Protein AF-A0A3C2DAV1-F1 (afdb_monomer)

Mean predicted aligned error: 6.58 Å

Solvent-accessible surface area (backbone atoms only — not comparable to full-atom values): 6235 Å² total; per-residue (Å²): 97,62,69,61,44,50,22,24,46,42,14,64,74,80,45,91,54,55,65,56,99,90,39,66,44,67,45,92,68,92,70,53,69,68,67,47,52,78,75,47,97,80,73,55,55,68,60,45,43,56,56,52,47,55,40,45,76,72,69,50,91,78,85,87,84,86,82,82,56,81,66,60,67,67,64,49,51,53,50,50,50,47,40,6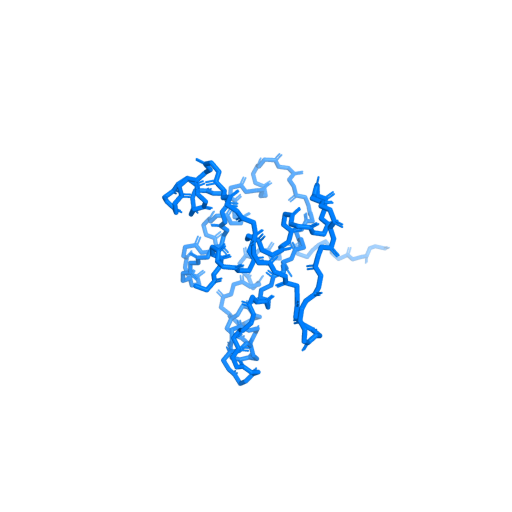0,72,66,25,44,77,80,69,60,78,78,75,75,86,126

pLDDT: mean 85.98, std 11.1, range [37.47, 96.12]

Foldseek 3Di:
DQVQLVQLVCCVPVRPQDDDPNHRDGHDDPDDPVNVVVVDPDDDQVVLQVVLVVCVVVVNPDDDDDPPSPDDPVVVVVVVVCCVPRRVVSNDPDPPDD

Structure (mmCIF, N/CA/C/O backbone):
data_AF-A0A3C2DAV1-F1
#
_entry.id   AF-A0A3C2DAV1-F1
#
loop_
_atom_site.group_PDB
_atom_site.id
_atom_site.type_symbol
_atom_site.label_atom_id
_atom_site.label_alt_id
_atom_site.label_comp_id
_atom_site.label_asym_id
_atom_site.label_entity_id
_atom_site.label_seq_id
_atom_site.pdbx_PDB_ins_code
_atom_site.Cartn_x
_atom_site.Cartn_y
_atom_site.Cartn_z
_atom_site.occupancy
_atom_site.B_iso_or_equiv
_atom_site.auth_seq_id
_atom_site.auth_comp_id
_atom_site.auth_asym_id
_atom_site.auth_atom_id
_atom_site.pdbx_PDB_model_num
ATOM 1 N N . MET A 1 1 ? 9.518 -6.247 -3.846 1.00 76.94 1 MET A N 1
ATOM 2 C CA . MET A 1 1 ? 8.299 -6.072 -4.674 1.00 76.94 1 MET A CA 1
ATOM 3 C C . MET A 1 1 ? 8.023 -4.600 -4.949 1.00 76.94 1 MET A C 1
ATOM 5 O O . MET A 1 1 ? 8.048 -4.229 -6.112 1.00 76.94 1 MET A O 1
ATOM 9 N N . ALA A 1 2 ? 7.878 -3.748 -3.925 1.00 83.56 2 ALA A N 1
ATOM 10 C CA . ALA A 1 2 ? 7.652 -2.307 -4.106 1.00 83.56 2 ALA A CA 1
ATOM 11 C C . ALA A 1 2 ? 8.719 -1.615 -4.982 1.00 83.56 2 ALA A C 1
ATOM 13 O O . ALA A 1 2 ? 8.370 -0.970 -5.962 1.00 83.56 2 ALA A O 1
ATOM 14 N N . HIS A 1 3 ? 10.014 -1.818 -4.710 1.00 83.06 3 HIS A N 1
ATOM 15 C CA . HIS A 1 3 ? 11.096 -1.222 -5.512 1.00 83.06 3 HIS A CA 1
ATOM 16 C C . HIS A 1 3 ? 11.007 -1.553 -7.017 1.00 83.06 3 HIS A C 1
ATOM 18 O O . HIS A 1 3 ? 11.163 -0.678 -7.865 1.00 83.06 3 HIS A O 1
ATOM 24 N N . ASP A 1 4 ? 10.702 -2.809 -7.351 1.00 85.12 4 ASP A N 1
ATOM 25 C CA . ASP A 1 4 ? 10.517 -3.264 -8.734 1.00 85.12 4 ASP A CA 1
ATOM 26 C C . ASP A 1 4 ? 9.249 -2.654 -9.362 1.00 85.12 4 ASP A C 1
ATOM 28 O O . ASP A 1 4 ? 9.299 -2.142 -10.479 1.00 85.12 4 ASP A O 1
ATOM 32 N N . TYR A 1 5 ? 8.136 -2.600 -8.622 1.00 85.81 5 TYR A N 1
ATOM 33 C CA . TYR A 1 5 ? 6.915 -1.912 -9.056 1.00 85.81 5 TYR A CA 1
ATOM 34 C C . TYR A 1 5 ? 7.174 -0.434 -9.390 1.00 85.81 5 TYR A C 1
ATOM 36 O O . TYR A 1 5 ? 6.846 0.015 -10.489 1.00 85.81 5 TYR A O 1
ATOM 44 N N . TYR A 1 6 ? 7.826 0.307 -8.491 1.00 87.12 6 TYR A N 1
ATOM 45 C CA . TYR A 1 6 ? 8.104 1.730 -8.696 1.00 87.12 6 TYR A CA 1
ATOM 46 C C . TYR A 1 6 ? 9.120 1.985 -9.816 1.00 87.12 6 TYR A C 1
ATOM 48 O O . TYR A 1 6 ? 8.976 2.958 -10.546 1.00 87.12 6 TYR A O 1
ATOM 56 N N . SER A 1 7 ? 10.072 1.077 -10.056 1.00 86.94 7 SER A N 1
ATOM 57 C CA . SER A 1 7 ? 10.975 1.187 -11.215 1.00 86.94 7 SER A CA 1
ATOM 58 C C . SER A 1 7 ? 10.248 1.089 -12.564 1.00 86.94 7 SER A C 1
ATOM 60 O O . SER A 1 7 ? 10.648 1.727 -13.539 1.00 86.94 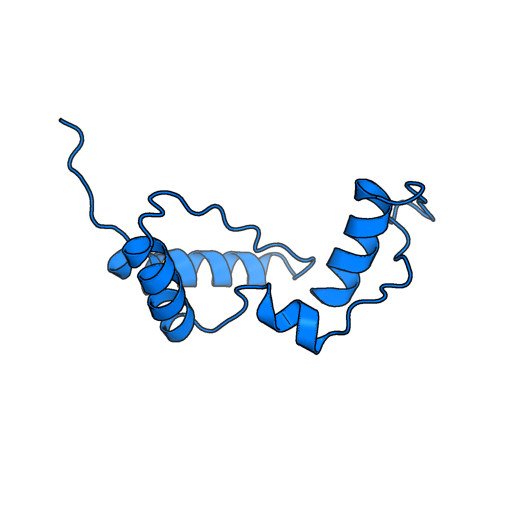7 SER A O 1
ATOM 62 N N . ARG A 1 8 ? 9.151 0.322 -12.626 1.00 89.12 8 ARG A N 1
ATOM 63 C CA . ARG A 1 8 ? 8.266 0.270 -13.798 1.00 89.12 8 ARG A CA 1
ATOM 64 C C . ARG A 1 8 ? 7.342 1.479 -13.853 1.00 89.12 8 ARG A C 1
ATOM 66 O O . ARG A 1 8 ? 7.095 1.998 -14.936 1.00 89.12 8 ARG A O 1
ATOM 73 N N . PHE A 1 9 ? 6.850 1.939 -12.704 1.00 87.31 9 PHE A N 1
ATOM 74 C CA . PHE A 1 9 ? 6.042 3.154 -12.626 1.00 87.31 9 PHE A CA 1
ATOM 75 C C . PHE A 1 9 ? 6.805 4.366 -13.174 1.00 87.31 9 PHE A C 1
ATOM 77 O O . PHE A 1 9 ? 6.268 5.085 -14.012 1.00 87.31 9 PHE A O 1
ATOM 84 N N . ASP A 1 10 ? 8.079 4.525 -12.804 1.00 86.50 10 ASP A N 1
ATOM 85 C CA . ASP A 1 10 ? 8.945 5.592 -13.312 1.00 86.50 10 ASP A CA 1
ATOM 86 C C . ASP A 1 10 ? 9.047 5.559 -14.845 1.00 86.50 10 ASP A C 1
ATOM 88 O O . ASP A 1 10 ? 8.986 6.604 -15.488 1.00 86.50 10 ASP A O 1
ATOM 92 N N . ASN A 1 11 ? 9.097 4.372 -15.463 1.00 88.38 11 ASN A N 1
ATOM 93 C CA . ASN A 1 11 ? 9.098 4.244 -16.925 1.00 88.38 11 ASN A CA 1
ATOM 94 C C . ASN A 1 11 ? 7.846 4.847 -17.579 1.00 88.38 11 ASN A C 1
ATOM 96 O O . ASN A 1 11 ? 7.944 5.461 -18.638 1.00 88.38 11 ASN A O 1
ATOM 100 N N . VAL A 1 12 ? 6.676 4.682 -16.960 1.00 87.31 12 VAL A N 1
ATOM 101 C CA . VAL A 1 12 ? 5.406 5.201 -17.492 1.00 87.31 12 VAL A CA 1
ATOM 102 C C . VAL A 1 12 ? 5.198 6.670 -17.134 1.00 87.31 12 VAL A C 1
ATOM 104 O O . VAL A 1 12 ? 4.621 7.411 -17.926 1.00 87.31 12 VAL A O 1
ATOM 107 N N . PHE A 1 13 ? 5.636 7.092 -15.947 1.00 85.62 13 PHE A N 1
ATOM 108 C CA . PHE A 1 13 ? 5.353 8.423 -15.421 1.00 85.62 13 PHE A CA 1
ATOM 109 C C . PHE A 1 13 ? 6.348 9.487 -15.903 1.00 85.62 13 PHE A C 1
ATOM 111 O O . PHE A 1 13 ? 5.934 10.565 -16.326 1.00 85.62 13 PHE A O 1
ATOM 118 N N . THR A 1 14 ? 7.650 9.195 -15.861 1.00 83.19 14 THR A N 1
ATOM 119 C CA . THR A 1 14 ? 8.719 10.135 -16.256 1.00 83.19 14 THR A CA 1
ATOM 120 C C . THR A 1 14 ? 9.602 9.614 -17.388 1.00 83.19 14 THR A C 1
ATOM 122 O O . THR A 1 14 ? 10.366 10.378 -17.981 1.00 83.19 14 THR A O 1
ATOM 125 N N . GLY A 1 15 ? 9.513 8.320 -17.683 1.00 83.88 15 GLY A N 1
ATOM 126 C CA . GLY A 1 15 ? 10.341 7.625 -18.649 1.00 83.88 15 GLY A CA 1
ATOM 127 C C . GLY A 1 15 ? 9.766 7.542 -20.068 1.00 83.88 15 GLY A C 1
ATOM 128 O O . GLY A 1 15 ? 8.754 8.154 -20.403 1.00 83.88 15 GLY A O 1
ATOM 129 N N . PRO A 1 16 ? 10.435 6.775 -20.943 1.00 89.94 16 PRO A N 1
ATOM 130 C CA . PRO A 1 16 ? 10.065 6.616 -22.348 1.00 89.94 16 PRO A CA 1
ATOM 131 C C . PRO A 1 16 ? 8.852 5.697 -22.595 1.00 89.94 16 PRO A C 1
ATOM 133 O O . PRO A 1 16 ? 8.487 5.498 -23.753 1.00 89.94 16 PRO A O 1
ATOM 136 N N . GLY A 1 17 ? 8.250 5.102 -21.560 1.00 90.62 17 GLY A N 1
ATOM 137 C CA . GLY A 1 17 ? 7.102 4.201 -21.694 1.00 90.62 17 GLY A CA 1
ATOM 138 C C . GLY A 1 17 ? 7.430 2.874 -22.388 1.00 90.62 17 GLY A C 1
ATOM 139 O O . GLY A 1 17 ? 6.618 2.357 -23.155 1.00 90.62 17 GLY A O 1
ATOM 140 N N . ILE A 1 18 ? 8.628 2.321 -22.168 1.00 93.31 18 ILE A N 1
ATOM 141 C CA . ILE A 1 18 ? 9.076 1.101 -22.858 1.00 93.31 18 ILE A CA 1
ATOM 142 C C . ILE A 1 18 ? 8.322 -0.126 -22.336 1.00 93.31 18 ILE A C 1
ATOM 144 O O . ILE A 1 18 ? 8.363 -0.442 -21.146 1.00 93.31 18 ILE A O 1
ATOM 148 N N . VAL A 1 19 ? 7.710 -0.869 -23.257 1.00 93.38 19 VAL A N 1
ATOM 149 C CA . VAL A 1 19 ? 7.026 -2.138 -22.990 1.00 93.38 19 VAL A CA 1
ATOM 150 C C . VAL A 1 19 ? 7.710 -3.259 -23.765 1.00 93.38 19 VAL A C 1
ATOM 152 O O . VAL A 1 19 ? 7.956 -3.137 -24.967 1.00 93.38 19 VAL A O 1
ATOM 155 N N . ARG A 1 20 ? 7.968 -4.386 -23.101 1.00 92.31 20 ARG A N 1
ATOM 156 C CA . ARG A 1 20 ? 8.513 -5.601 -23.707 1.00 92.31 20 ARG A CA 1
ATOM 157 C C . ARG A 1 20 ? 7.665 -6.800 -23.313 1.00 92.31 20 ARG A C 1
ATOM 159 O O . ARG A 1 20 ? 7.387 -7.019 -22.143 1.00 92.31 20 ARG A O 1
ATOM 166 N N . GLN A 1 21 ? 7.224 -7.570 -24.309 1.00 91.25 21 GLN A N 1
ATOM 167 C CA . GLN A 1 21 ? 6.372 -8.754 -24.103 1.00 91.25 21 GLN A CA 1
ATOM 168 C C . GLN A 1 21 ? 5.096 -8.469 -23.281 1.00 91.25 21 GLN A C 1
ATOM 170 O O . GLN A 1 21 ? 4.611 -9.330 -22.556 1.00 91.25 21 GLN A O 1
ATOM 175 N N . GLY A 1 22 ? 4.546 -7.256 -23.397 1.00 89.00 22 GLY A N 1
ATOM 176 C CA . GLY A 1 22 ? 3.357 -6.837 -22.649 1.00 89.00 22 GLY A CA 1
ATOM 177 C C . GLY A 1 22 ? 3.623 -6.401 -21.204 1.00 89.00 22 GLY A C 1
ATOM 178 O O . GLY A 1 22 ? 2.680 -6.009 -20.526 1.00 89.00 22 GLY A O 1
ATOM 179 N N . ALA A 1 23 ? 4.876 -6.416 -20.743 1.00 88.00 23 ALA A N 1
ATOM 180 C CA . ALA A 1 23 ? 5.278 -5.890 -19.443 1.00 88.00 23 ALA A CA 1
ATOM 181 C C . ALA A 1 23 ? 6.031 -4.563 -19.600 1.00 88.00 23 ALA A C 1
ATOM 183 O O . ALA A 1 23 ? 6.829 -4.391 -20.523 1.00 88.00 23 ALA A O 1
ATOM 184 N N . ILE A 1 24 ? 5.785 -3.623 -18.691 1.00 90.75 24 ILE A N 1
ATOM 185 C CA . ILE A 1 24 ? 6.560 -2.384 -18.608 1.00 90.75 24 ILE A CA 1
ATOM 186 C C . ILE A 1 24 ? 7.971 -2.736 -18.127 1.00 90.75 24 ILE A C 1
ATOM 188 O O . ILE A 1 24 ? 8.131 -3.433 -17.122 1.00 90.75 24 ILE A O 1
ATOM 192 N N . GLU A 1 25 ? 8.991 -2.264 -18.840 1.00 91.88 25 GLU A N 1
ATOM 193 C CA . GLU A 1 25 ? 10.383 -2.470 -18.432 1.00 91.88 25 GLU A CA 1
ATOM 194 C C . GLU A 1 25 ? 10.712 -1.604 -17.201 1.00 91.88 25 GLU A C 1
ATOM 196 O O . GLU A 1 25 ? 10.264 -0.457 -17.125 1.00 91.88 25 GLU A O 1
ATOM 201 N N . PRO A 1 26 ? 11.475 -2.107 -16.220 1.00 89.00 26 PRO A N 1
ATOM 202 C CA . PRO A 1 26 ? 11.954 -1.284 -15.120 1.00 89.00 26 PRO A CA 1
ATOM 203 C C . PRO A 1 26 ? 13.046 -0.320 -15.608 1.00 89.00 26 PRO A C 1
ATOM 205 O O . PRO A 1 26 ? 13.913 -0.699 -16.399 1.00 89.00 26 PRO A O 1
ATOM 208 N N . LEU A 1 27 ? 13.039 0.922 -15.120 1.00 87.50 27 LEU A N 1
ATOM 209 C CA . LEU A 1 27 ? 14.157 1.847 -15.312 1.00 87.50 27 LEU A CA 1
ATOM 210 C C . LEU A 1 27 ? 15.137 1.801 -14.132 1.00 87.50 27 LEU A C 1
ATOM 212 O O . LEU A 1 27 ? 14.722 1.564 -12.995 1.00 87.50 27 LEU A O 1
ATOM 216 N N . PRO A 1 28 ? 16.436 2.073 -14.365 1.00 84.56 28 PRO A N 1
ATOM 217 C CA . PRO A 1 28 ? 17.377 2.321 -13.281 1.00 84.56 28 PRO A CA 1
ATOM 218 C C . PRO A 1 28 ? 16.907 3.509 -12.438 1.00 84.56 28 PRO A C 1
ATOM 220 O O . PRO A 1 28 ? 16.632 4.581 -12.979 1.00 84.56 28 PRO A O 1
ATOM 223 N N . ARG A 1 29 ? 16.842 3.327 -11.118 1.00 80.56 29 ARG A N 1
ATOM 224 C CA . ARG A 1 29 ? 16.485 4.383 -10.165 1.00 80.56 29 ARG A CA 1
ATOM 225 C C . ARG A 1 29 ? 17.749 4.894 -9.481 1.00 80.56 29 ARG A C 1
ATOM 227 O O . ARG A 1 29 ? 18.641 4.108 -9.172 1.00 80.56 29 ARG A O 1
ATOM 234 N N . SER A 1 30 ? 17.830 6.204 -9.263 1.00 81.56 30 SER A N 1
ATOM 235 C CA . SER A 1 30 ? 18.888 6.809 -8.441 1.00 81.56 30 SER A CA 1
ATOM 236 C C . SER A 1 30 ? 18.608 6.684 -6.943 1.00 81.56 30 SER A C 1
ATOM 238 O O . SER A 1 30 ? 19.548 6.721 -6.160 1.00 81.56 30 SER A O 1
ATOM 240 N N . GLN A 1 31 ? 17.329 6.552 -6.574 1.00 83.94 31 GLN A N 1
ATOM 241 C CA . GLN A 1 31 ? 16.860 6.345 -5.204 1.00 83.94 31 GLN A CA 1
ATOM 242 C C . GLN A 1 31 ? 17.220 4.934 -4.722 1.00 83.94 31 GLN A C 1
ATOM 244 O O . GLN A 1 31 ? 17.026 3.970 -5.472 1.00 83.94 31 GLN A O 1
ATOM 249 N N . THR A 1 32 ? 17.704 4.799 -3.486 1.00 85.00 32 THR A N 1
ATOM 250 C CA . THR A 1 32 ? 17.963 3.485 -2.877 1.00 85.00 32 THR A CA 1
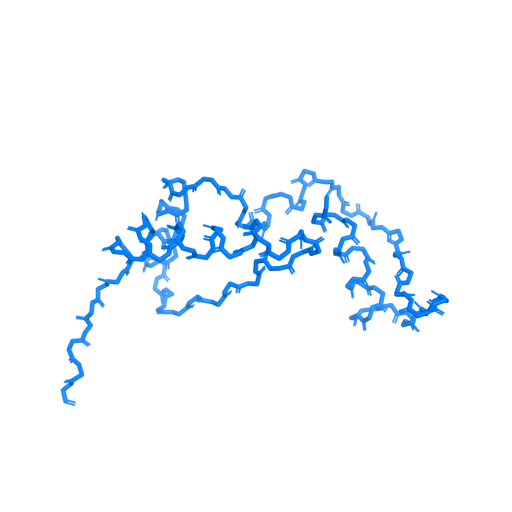ATOM 251 C C . THR A 1 32 ? 16.673 2.810 -2.394 1.00 85.00 32 THR A C 1
ATOM 253 O O . THR A 1 32 ? 15.585 3.388 -2.425 1.00 85.00 32 THR A O 1
ATOM 256 N N . ILE A 1 33 ? 16.765 1.546 -1.969 1.00 82.50 33 ILE A N 1
ATOM 257 C CA . ILE A 1 33 ? 15.611 0.833 -1.398 1.00 82.50 33 ILE A CA 1
ATOM 258 C C . ILE A 1 33 ? 15.213 1.469 -0.064 1.00 82.50 33 ILE A C 1
ATOM 260 O O . ILE A 1 33 ? 14.030 1.671 0.178 1.00 82.50 33 ILE A O 1
ATOM 264 N N . GLU A 1 34 ? 16.192 1.845 0.750 1.00 83.00 34 GLU A N 1
ATOM 265 C CA . GLU A 1 34 ? 15.998 2.450 2.068 1.00 83.00 34 GLU A CA 1
ATOM 266 C C . GLU A 1 34 ? 15.299 3.813 1.950 1.00 83.00 34 GLU A C 1
ATOM 268 O O . GLU A 1 34 ? 14.305 4.069 2.622 1.00 83.00 34 GLU A O 1
ATOM 273 N N . GLU A 1 35 ? 15.736 4.658 1.010 1.00 84.94 35 GLU A N 1
ATOM 274 C CA . GLU A 1 35 ? 15.078 5.941 0.728 1.00 84.94 35 GLU A CA 1
ATOM 275 C C . GLU A 1 35 ? 13.643 5.761 0.206 1.00 84.94 35 GLU A C 1
ATOM 277 O O . GLU A 1 35 ? 12.790 6.634 0.374 1.00 84.94 35 GLU A O 1
ATOM 282 N N . LEU A 1 36 ? 13.357 4.654 -0.486 1.00 84.69 36 LEU A N 1
ATOM 283 C CA . LEU A 1 36 ? 12.000 4.338 -0.922 1.00 84.69 36 LEU A CA 1
ATOM 284 C C . LEU A 1 36 ? 11.125 3.908 0.260 1.00 84.69 36 LEU A C 1
ATOM 286 O O . LEU A 1 36 ? 9.963 4.301 0.312 1.00 84.69 36 LEU A O 1
ATOM 290 N N . GLU A 1 37 ? 11.664 3.127 1.193 1.00 82.19 37 GLU A N 1
ATOM 291 C CA . GLU A 1 37 ? 10.948 2.666 2.387 1.00 82.19 37 GLU A CA 1
ATOM 292 C C . GLU A 1 37 ? 10.472 3.832 3.259 1.00 82.19 37 GLU A C 1
ATOM 294 O O . GLU A 1 37 ? 9.333 3.807 3.718 1.00 82.19 37 GLU A O 1
ATOM 299 N N . GLU A 1 38 ? 11.270 4.895 3.398 1.00 81.44 38 GLU A N 1
ATOM 300 C CA . GLU A 1 38 ? 10.878 6.105 4.141 1.00 81.44 38 GLU A CA 1
ATOM 301 C C . GLU A 1 38 ? 9.645 6.813 3.552 1.00 81.44 38 GLU A C 1
ATOM 303 O O . GLU A 1 38 ? 8.894 7.467 4.272 1.00 81.44 38 GLU A O 1
ATOM 308 N N . ASN A 1 39 ? 9.412 6.673 2.244 1.00 82.88 39 ASN A N 1
ATOM 309 C CA . ASN A 1 39 ? 8.311 7.334 1.542 1.00 82.88 39 ASN A CA 1
ATOM 310 C C . ASN A 1 39 ? 7.045 6.472 1.436 1.00 82.88 39 ASN A C 1
ATOM 312 O O . ASN A 1 39 ? 6.008 6.954 0.976 1.00 82.88 39 ASN A O 1
ATOM 316 N N . LEU A 1 40 ? 7.118 5.192 1.807 1.00 86.25 40 LEU A N 1
ATOM 317 C CA . LEU A 1 40 ? 6.018 4.248 1.658 1.00 86.25 40 LEU A CA 1
ATOM 318 C C . LEU A 1 40 ? 5.451 3.841 3.016 1.00 86.25 40 LEU A C 1
ATOM 320 O O . LEU A 1 40 ? 6.159 3.434 3.933 1.00 86.25 40 LEU A O 1
ATOM 324 N N . VAL A 1 41 ? 4.124 3.844 3.115 1.00 85.38 41 VAL A N 1
ATOM 325 C CA . VAL A 1 41 ? 3.422 3.261 4.261 1.00 85.38 41 VAL A CA 1
ATOM 326 C C . VAL A 1 41 ? 3.218 1.768 4.001 1.00 85.38 41 VAL A C 1
ATOM 328 O O . VAL A 1 41 ? 2.166 1.333 3.539 1.00 85.38 41 VAL A O 1
ATOM 331 N N . ILE A 1 42 ? 4.271 0.983 4.239 1.00 88.00 42 ILE A N 1
ATOM 332 C CA . ILE A 1 42 ? 4.232 -0.484 4.221 1.00 88.00 42 ILE A CA 1
ATOM 333 C C . ILE A 1 42 ? 4.640 -0.971 5.608 1.00 88.00 42 ILE A C 1
ATOM 335 O O . ILE A 1 42 ? 5.820 -0.982 5.944 1.00 88.00 42 ILE A O 1
ATOM 339 N N . CYS A 1 43 ? 3.659 -1.365 6.411 1.00 90.25 43 CYS A N 1
ATOM 340 C CA . CYS A 1 43 ? 3.862 -1.687 7.818 1.00 90.25 43 CYS A CA 1
ATOM 341 C C . CYS A 1 43 ? 2.813 -2.678 8.344 1.00 90.25 43 CYS A C 1
ATOM 343 O O . CYS A 1 43 ? 1.920 -3.118 7.611 1.00 90.25 43 CYS A O 1
ATOM 345 N N . GLN A 1 44 ? 2.949 -3.068 9.614 1.00 92.62 44 GLN A N 1
ATOM 346 C CA . GLN A 1 44 ? 1.920 -3.829 10.327 1.00 92.62 44 GLN A CA 1
ATOM 347 C C . GLN A 1 44 ? 0.749 -2.922 10.739 1.00 92.62 44 GLN A C 1
ATOM 349 O O . GLN A 1 44 ? 0.814 -1.701 10.620 1.00 92.62 44 GLN A O 1
ATOM 354 N N . ALA A 1 45 ? -0.360 -3.527 11.171 1.00 92.50 45 ALA A N 1
ATOM 355 C CA . ALA A 1 45 ? -1.600 -2.798 11.443 1.00 92.50 45 ALA A CA 1
ATOM 356 C C . ALA A 1 45 ? -1.460 -1.759 12.569 1.00 92.50 45 ALA A C 1
ATOM 358 O O . ALA A 1 45 ? -1.999 -0.667 12.443 1.00 92.50 45 ALA A O 1
ATOM 359 N N . ASP A 1 46 ? -0.723 -2.084 13.630 1.00 92.38 46 ASP A N 1
ATOM 360 C CA . ASP A 1 46 ? -0.427 -1.189 14.753 1.00 92.38 46 ASP A CA 1
ATOM 361 C C . ASP A 1 46 ? 0.372 0.039 14.303 1.00 92.38 46 ASP A C 1
ATOM 363 O O . ASP A 1 46 ? -0.074 1.167 14.491 1.00 92.38 46 ASP A O 1
ATOM 367 N N . GLU A 1 47 ? 1.481 -0.174 13.595 1.00 93.75 47 GLU A N 1
ATOM 368 C CA . GLU A 1 47 ? 2.289 0.918 13.040 1.00 93.75 47 GLU A CA 1
ATOM 369 C C . GLU A 1 47 ? 1.492 1.765 12.033 1.00 93.75 47 GLU A C 1
ATOM 371 O O . GLU A 1 47 ? 1.693 2.974 11.923 1.00 93.75 47 GLU A O 1
ATOM 376 N N . MET A 1 48 ? 0.566 1.158 11.287 1.00 93.62 48 MET A N 1
ATOM 377 C CA . MET A 1 48 ? -0.285 1.899 10.359 1.00 93.62 48 MET A CA 1
ATOM 378 C C . MET A 1 48 ? -1.279 2.811 11.076 1.00 93.62 48 MET A C 1
ATOM 380 O O . MET A 1 48 ? -1.532 3.909 10.588 1.00 93.62 48 MET A O 1
ATOM 384 N N . VAL A 1 49 ? -1.822 2.394 12.224 1.00 92.81 49 VAL A N 1
ATOM 385 C CA . VAL A 1 49 ? -2.667 3.262 13.058 1.00 92.81 49 VAL A CA 1
ATOM 386 C C . VAL A 1 49 ? -1.874 4.483 13.514 1.00 92.81 49 VAL A C 1
ATOM 388 O O . VAL A 1 49 ? -2.351 5.603 13.334 1.00 92.81 49 VAL A O 1
ATOM 391 N N . ASP A 1 50 ? -0.656 4.278 14.016 1.00 91.81 50 ASP A N 1
ATOM 392 C CA . ASP A 1 50 ? 0.200 5.368 14.489 1.00 91.81 50 ASP A CA 1
ATOM 393 C C . ASP A 1 50 ? 0.547 6.347 13.352 1.00 91.81 50 ASP A C 1
ATOM 395 O O . ASP A 1 50 ? 0.347 7.554 13.483 1.00 91.81 50 ASP A O 1
ATOM 399 N N . ARG A 1 51 ? 0.956 5.840 12.180 1.00 90.56 51 ARG A N 1
ATOM 400 C CA . ARG A 1 51 ? 1.270 6.693 11.017 1.00 90.56 51 ARG A CA 1
ATOM 401 C C . ARG A 1 51 ? 0.068 7.475 10.496 1.00 90.56 51 ARG A C 1
ATOM 403 O O . ARG A 1 51 ? 0.206 8.629 10.098 1.00 90.56 51 ARG A O 1
ATOM 410 N N . LEU A 1 52 ? -1.114 6.860 10.462 1.00 91.19 52 LEU A N 1
ATOM 411 C CA . LEU A 1 52 ? -2.329 7.555 10.031 1.00 91.19 52 LEU A CA 1
ATOM 412 C C . LEU A 1 52 ? -2.778 8.602 11.060 1.00 91.19 52 LEU A C 1
ATOM 414 O O . LEU A 1 52 ? -3.325 9.630 10.664 1.00 91.19 52 LEU A O 1
ATOM 418 N N . ALA A 1 53 ? -2.517 8.382 12.353 1.00 89.75 53 ALA A N 1
ATOM 419 C CA . ALA A 1 53 ? -2.768 9.376 13.391 1.00 89.75 53 ALA A CA 1
ATOM 420 C C . ALA A 1 53 ? -1.905 10.633 13.191 1.00 89.75 53 ALA A C 1
ATOM 422 O O . ALA A 1 53 ? -2.437 11.738 13.274 1.00 89.75 53 ALA A O 1
ATOM 423 N N . GLU A 1 54 ? -0.626 10.488 12.825 1.00 90.06 54 GLU A N 1
ATOM 424 C CA . GLU A 1 54 ? 0.239 11.632 12.489 1.00 90.06 54 GLU A CA 1
ATOM 425 C C . GLU A 1 54 ? -0.327 12.465 11.323 1.00 90.06 54 GLU A C 1
ATOM 427 O O . GLU A 1 54 ? -0.311 13.697 11.361 1.00 90.06 54 GLU A O 1
ATOM 432 N N . TYR A 1 55 ? -0.884 11.812 10.295 1.00 89.25 55 TYR A N 1
ATOM 433 C CA . TYR A 1 55 ? -1.542 12.517 9.190 1.00 89.25 55 TYR A CA 1
ATOM 434 C C . TYR A 1 55 ? -2.812 13.248 9.634 1.00 89.25 55 TYR A C 1
ATOM 436 O O . TYR A 1 55 ? -3.027 14.393 9.230 1.00 89.25 55 TYR A O 1
ATOM 444 N N . ALA A 1 56 ? -3.621 12.633 10.496 1.00 88.25 56 ALA A N 1
ATOM 445 C CA . ALA A 1 56 ? -4.801 13.282 11.058 1.00 88.25 56 ALA A CA 1
ATOM 446 C C . ALA A 1 56 ? -4.423 14.512 11.907 1.00 88.25 56 ALA A C 1
ATOM 448 O O . ALA A 1 56 ? -5.041 15.568 11.775 1.00 88.25 56 ALA A O 1
ATOM 449 N N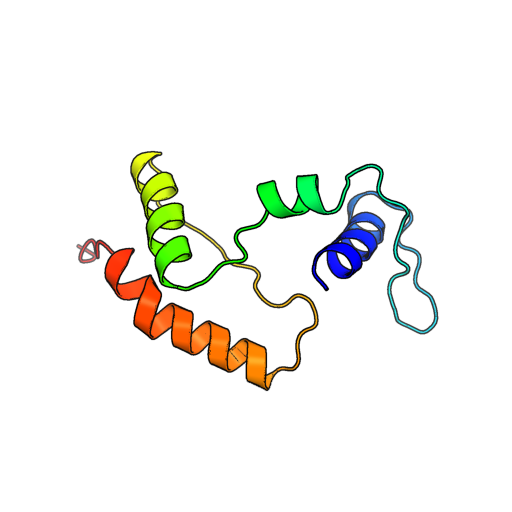 . GLU A 1 57 ? -3.369 14.421 12.725 1.00 88.50 57 GLU A N 1
ATOM 450 C CA . GLU A 1 57 ? -2.841 15.549 13.508 1.00 88.50 57 GLU A CA 1
ATOM 451 C C . GLU A 1 57 ? -2.307 16.685 12.623 1.00 88.50 57 GLU A C 1
ATOM 453 O O . GLU A 1 57 ? -2.433 17.861 12.973 1.00 88.50 57 GLU A O 1
ATOM 458 N N . ALA A 1 58 ? -1.771 16.353 11.446 1.00 90.38 58 ALA A N 1
ATOM 459 C CA . ALA A 1 58 ? -1.362 17.323 10.433 1.00 90.38 58 ALA A CA 1
ATOM 460 C C . ALA A 1 58 ? -2.544 17.976 9.680 1.00 90.38 58 ALA A C 1
ATOM 462 O O . ALA A 1 58 ? -2.318 18.853 8.843 1.00 90.38 58 ALA A O 1
ATOM 463 N N . GLY A 1 59 ? -3.790 17.585 9.976 1.00 88.38 59 GLY A N 1
ATOM 464 C CA . GLY A 1 59 ? -5.002 18.110 9.343 1.00 88.38 59 GLY A CA 1
ATOM 465 C C . GLY A 1 59 ? -5.318 17.480 7.985 1.00 88.38 59 GLY A C 1
ATOM 466 O O . GLY A 1 59 ? -5.944 18.125 7.147 1.00 88.38 59 GLY A O 1
ATOM 467 N N . ILE A 1 60 ? -4.847 16.255 7.732 1.00 88.25 60 ILE A N 1
ATOM 468 C CA . ILE A 1 60 ? -5.198 15.489 6.533 1.00 88.25 60 ILE A CA 1
ATOM 469 C C . ILE A 1 60 ? -6.481 14.704 6.816 1.00 88.25 60 ILE A C 1
ATOM 471 O O . ILE A 1 60 ? -6.479 13.756 7.597 1.00 88.25 60 ILE A O 1
ATOM 475 N N . ASP A 1 61 ? -7.566 15.081 6.143 1.00 86.25 61 ASP A N 1
ATOM 476 C CA . ASP A 1 61 ? -8.886 14.463 6.331 1.00 86.25 61 ASP A CA 1
ATOM 477 C C . ASP A 1 61 ? -9.141 13.254 5.407 1.00 86.25 61 ASP A C 1
ATOM 479 O O . ASP A 1 61 ? -10.077 12.484 5.629 1.00 86.25 61 ASP A O 1
ATOM 483 N N . GLU A 1 62 ? -8.330 13.074 4.358 1.00 86.81 62 GLU A N 1
ATOM 484 C CA . GLU A 1 62 ? -8.505 12.014 3.360 1.00 86.81 62 GLU A CA 1
ATOM 485 C C . GLU A 1 62 ? -7.171 11.360 2.981 1.00 86.81 62 GLU A C 1
ATOM 487 O O . GLU A 1 62 ? -6.202 12.030 2.621 1.00 86.81 62 GLU A O 1
ATOM 492 N N . VAL A 1 63 ? -7.142 10.025 3.016 1.00 87.12 63 VAL A N 1
ATOM 493 C CA . VAL A 1 63 ? -5.993 9.210 2.604 1.00 87.12 63 VAL A CA 1
ATOM 494 C C . VAL A 1 63 ? -6.460 8.145 1.617 1.00 87.12 63 VAL A C 1
ATOM 496 O O . VAL A 1 63 ? -7.372 7.370 1.902 1.00 87.12 63 VAL A O 1
ATOM 499 N N . ILE A 1 64 ? -5.797 8.077 0.461 1.00 89.50 64 ILE A N 1
ATOM 500 C CA . ILE A 1 64 ? -6.034 7.056 -0.565 1.00 89.50 64 ILE A CA 1
ATOM 501 C C . ILE A 1 64 ? -4.850 6.092 -0.572 1.00 89.50 64 ILE A C 1
ATOM 503 O O . ILE A 1 64 ? -3.707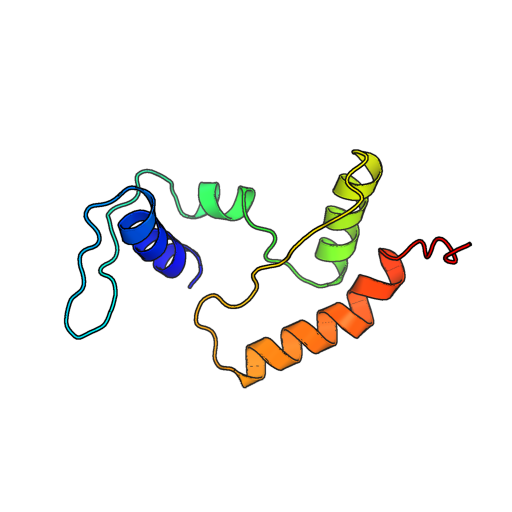 6.497 -0.776 1.00 89.50 64 ILE A O 1
ATOM 507 N N . LEU A 1 65 ? -5.127 4.802 -0.380 1.00 88.44 65 LEU A N 1
ATOM 508 C CA . LEU A 1 65 ? -4.106 3.759 -0.333 1.00 88.44 65 LEU A CA 1
ATOM 509 C C . LEU A 1 65 ? -4.078 2.958 -1.635 1.00 88.44 65 LEU A C 1
ATOM 511 O O . LEU A 1 65 ? -5.083 2.386 -2.055 1.00 88.44 65 LEU A O 1
ATOM 515 N N . SER A 1 66 ? -2.894 2.857 -2.238 1.00 88.56 66 SER A N 1
ATOM 516 C CA . SER A 1 66 ? -2.614 1.927 -3.334 1.00 88.56 66 SER A CA 1
ATOM 517 C C . SER A 1 66 ? -1.780 0.761 -2.809 1.00 88.56 66 SER A C 1
ATOM 519 O O . SER A 1 66 ? -0.554 0.828 -2.788 1.00 88.56 66 SER A O 1
ATOM 521 N N . SER A 1 67 ? -2.439 -0.315 -2.377 1.00 88.06 67 SER A N 1
ATOM 522 C CA . SER A 1 67 ? -1.785 -1.464 -1.727 1.00 88.06 67 SER A CA 1
ATOM 523 C C . SER A 1 67 ? -1.511 -2.657 -2.653 1.00 88.06 67 SER A C 1
ATOM 525 O O . SER A 1 67 ? -0.890 -3.633 -2.227 1.00 88.06 67 SER A O 1
ATOM 527 N N . ASN A 1 68 ? -1.938 -2.597 -3.920 1.00 86.94 68 ASN A N 1
ATOM 528 C CA . ASN A 1 68 ? -1.600 -3.610 -4.919 1.00 86.94 68 ASN A CA 1
ATOM 529 C C . ASN A 1 68 ? -0.292 -3.239 -5.633 1.00 86.94 68 ASN A C 1
ATOM 531 O O . ASN A 1 68 ? -0.257 -2.349 -6.477 1.00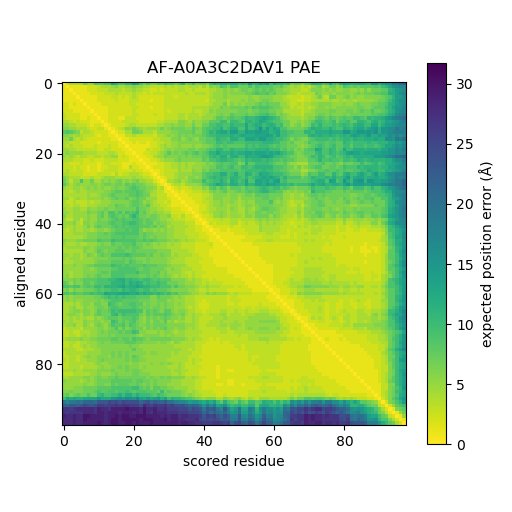 86.94 68 ASN A O 1
ATOM 535 N N . LEU A 1 69 ? 0.772 -3.957 -5.291 1.00 86.44 69 LEU A N 1
ATOM 536 C CA . LEU A 1 69 ? 2.132 -3.801 -5.809 1.00 86.44 69 LEU A CA 1
ATOM 537 C C . LEU A 1 69 ? 2.600 -5.071 -6.543 1.00 86.44 69 LEU A C 1
ATOM 539 O O . LEU A 1 69 ? 3.801 -5.335 -6.640 1.00 86.44 69 LEU A O 1
ATOM 543 N N . GLY A 1 70 ? 1.656 -5.882 -7.035 1.00 84.56 70 GLY A N 1
ATOM 544 C CA . GLY A 1 70 ? 1.927 -7.146 -7.726 1.00 84.56 70 GLY A CA 1
ATOM 545 C C . GLY A 1 70 ? 1.929 -8.385 -6.825 1.00 84.56 70 GLY A C 1
ATOM 546 O O . GLY A 1 70 ? 2.452 -9.421 -7.234 1.00 84.56 70 GLY A O 1
ATOM 547 N N . GLN A 1 71 ? 1.379 -8.298 -5.609 1.00 87.81 71 GLN A N 1
ATOM 548 C CA . GLN A 1 71 ? 1.160 -9.464 -4.745 1.00 87.81 71 GLN A CA 1
ATOM 549 C C . GLN A 1 71 ? 0.071 -10.394 -5.314 1.00 87.81 71 GLN A C 1
ATOM 551 O O . GLN A 1 71 ? -0.803 -9.939 -6.062 1.00 87.81 71 GLN A O 1
ATOM 556 N N . PRO A 1 72 ? 0.069 -11.691 -4.947 1.00 92.06 72 PRO A N 1
ATOM 557 C CA . PRO A 1 72 ? -1.066 -12.571 -5.200 1.00 92.06 72 PRO A CA 1
ATOM 558 C C . PRO A 1 72 ? -2.372 -11.979 -4.656 1.00 92.06 72 PRO A C 1
ATOM 560 O O . PRO A 1 72 ? -2.409 -11.390 -3.576 1.00 92.06 72 PRO A O 1
ATOM 563 N N . GLN A 1 73 ? -3.471 -12.183 -5.385 1.00 93.25 73 GLN A N 1
ATOM 564 C CA . GLN A 1 73 ? -4.776 -11.610 -5.035 1.00 93.25 73 GLN A CA 1
ATOM 565 C C . GLN A 1 73 ? -5.233 -11.978 -3.615 1.00 93.25 73 GLN A C 1
ATOM 567 O O . GLN A 1 73 ? -5.777 -11.126 -2.921 1.00 93.25 73 GLN A O 1
ATOM 572 N N . GLY A 1 74 ? -5.024 -13.229 -3.189 1.00 96.12 74 GLY A N 1
ATOM 573 C CA . GLY A 1 74 ? -5.426 -13.692 -1.856 1.00 96.12 74 GLY A CA 1
ATOM 574 C C . GLY A 1 74 ? -4.766 -12.883 -0.740 1.00 96.12 74 GLY A C 1
ATOM 575 O O . GLY A 1 74 ? -5.458 -12.340 0.113 1.00 96.12 74 GLY A O 1
ATOM 576 N N . GLU A 1 75 ? -3.447 -12.699 -0.823 1.00 92.94 75 GLU A N 1
ATOM 577 C CA . GLU A 1 75 ? -2.684 -11.903 0.147 1.00 92.94 75 GLU A CA 1
ATOM 578 C C . GLU A 1 75 ? -3.141 -10.438 0.174 1.00 92.94 75 GLU A C 1
ATOM 580 O O . GLU A 1 75 ? -3.209 -9.815 1.234 1.00 92.94 75 GLU A O 1
ATOM 585 N N . HIS A 1 76 ? -3.490 -9.881 -0.990 1.00 92.88 76 HIS A N 1
ATOM 586 C CA . HIS A 1 76 ? -4.014 -8.522 -1.076 1.00 92.88 76 HIS A CA 1
ATOM 587 C C . HIS A 1 76 ? -5.391 -8.391 -0.406 1.00 92.88 76 HIS A C 1
ATOM 589 O O . HIS A 1 76 ? -5.612 -7.445 0.347 1.00 92.88 76 HIS A O 1
ATOM 595 N N . LEU A 1 77 ? -6.298 -9.348 -0.624 1.00 95.38 77 LEU A N 1
ATOM 596 C CA . LEU A 1 77 ? -7.615 -9.356 0.020 1.00 95.38 77 LEU A CA 1
ATOM 597 C C . LEU A 1 77 ? -7.503 -9.502 1.543 1.00 95.38 77 LEU A C 1
ATOM 599 O O . LEU A 1 77 ? -8.181 -8.782 2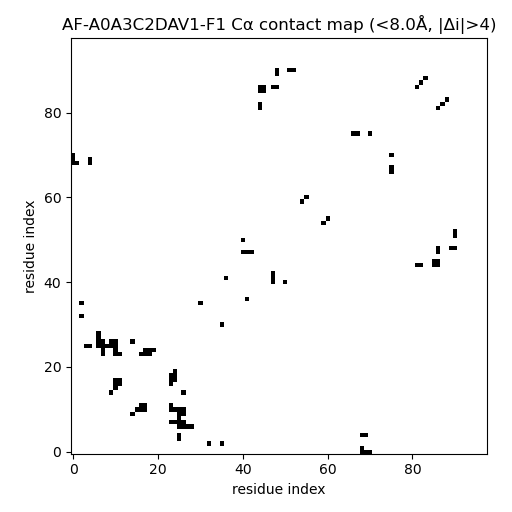.271 1.00 95.38 77 LEU A O 1
ATOM 603 N N . GLU A 1 78 ? -6.600 -10.352 2.031 1.00 95.31 78 GLU A N 1
ATOM 604 C CA . GLU A 1 78 ? -6.311 -10.475 3.466 1.00 95.31 78 GLU A CA 1
ATOM 605 C C . GLU A 1 78 ? -5.730 -9.180 4.054 1.00 95.31 78 GLU A C 1
ATOM 607 O O . GLU A 1 78 ? -6.026 -8.810 5.191 1.00 95.31 78 GLU A O 1
ATOM 612 N N . ALA A 1 79 ? -4.893 -8.459 3.301 1.00 93.25 79 ALA A N 1
ATOM 613 C CA . ALA A 1 79 ? -4.402 -7.148 3.716 1.00 93.25 79 ALA A CA 1
ATOM 614 C C . ALA A 1 79 ? -5.536 -6.111 3.790 1.00 93.25 79 ALA A C 1
ATOM 616 O O . ALA A 1 79 ? -5.591 -5.344 4.751 1.00 93.25 79 ALA A O 1
ATOM 617 N N . MET A 1 80 ? -6.465 -6.115 2.828 1.00 94.69 80 MET A N 1
ATOM 618 C CA . MET A 1 80 ? -7.649 -5.249 2.852 1.00 94.69 80 MET A CA 1
ATOM 619 C C . MET A 1 80 ? -8.566 -5.562 4.040 1.00 94.69 80 MET A C 1
ATOM 621 O O . MET A 1 80 ? -9.037 -4.643 4.707 1.00 94.69 80 MET A O 1
ATOM 625 N N . GLU A 1 81 ? -8.796 -6.843 4.337 1.00 95.62 81 GLU A N 1
ATOM 626 C CA . GLU A 1 81 ? -9.588 -7.267 5.495 1.00 95.62 81 GLU A CA 1
ATOM 627 C C . GLU A 1 81 ? -8.934 -6.834 6.812 1.00 95.62 81 GLU A C 1
ATOM 629 O O . GLU A 1 81 ? -9.599 -6.252 7.673 1.00 95.62 81 GLU A O 1
ATOM 634 N N . ARG A 1 82 ? -7.619 -7.046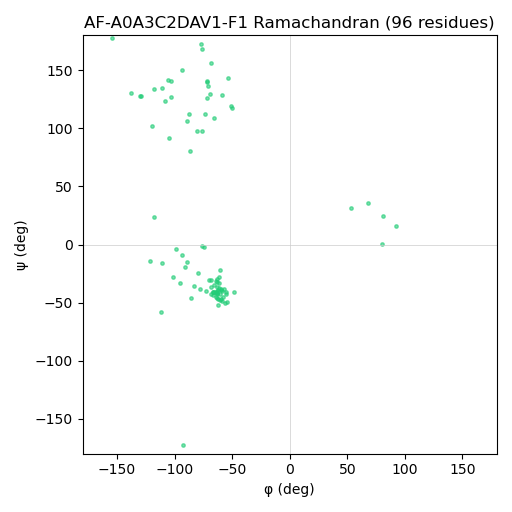 6.959 1.00 94.88 82 ARG A N 1
ATOM 635 C CA . ARG A 1 82 ? -6.864 -6.577 8.131 1.00 94.88 82 ARG A CA 1
ATOM 636 C C . ARG A 1 82 ? -6.919 -5.062 8.276 1.00 94.88 82 ARG A C 1
ATOM 638 O O . ARG A 1 82 ? -7.140 -4.575 9.377 1.00 94.88 82 ARG A O 1
ATOM 645 N N . PHE A 1 83 ? -6.777 -4.311 7.187 1.00 93.81 83 PHE A N 1
ATOM 646 C CA . PHE A 1 83 ? -6.923 -2.858 7.224 1.00 93.81 83 PHE A CA 1
ATOM 647 C C . PHE A 1 83 ? -8.324 -2.448 7.706 1.00 93.81 83 PHE A C 1
ATOM 649 O O . PHE A 1 83 ? -8.463 -1.621 8.608 1.00 93.81 83 PHE A O 1
ATOM 656 N N . ALA A 1 84 ? -9.370 -3.073 7.165 1.00 93.69 84 ALA A N 1
ATOM 657 C CA . ALA A 1 84 ? -10.746 -2.748 7.521 1.00 93.69 84 ALA A CA 1
ATOM 658 C C . ALA A 1 84 ? -11.098 -3.080 8.980 1.00 93.69 84 ALA A C 1
ATOM 660 O O . ALA A 1 84 ? -11.881 -2.365 9.601 1.00 93.69 84 ALA A O 1
ATOM 661 N N . THR A 1 85 ? -10.536 -4.158 9.526 1.00 95.06 85 THR A N 1
ATOM 662 C CA . THR A 1 85 ? -10.890 -4.665 10.861 1.00 95.06 85 THR A CA 1
ATOM 663 C C . THR A 1 85 ? -9.970 -4.171 11.972 1.00 95.06 85 THR A C 1
ATOM 665 O O . THR A 1 85 ? -10.439 -3.977 13.090 1.00 95.06 85 THR A O 1
ATOM 668 N N . ALA A 1 86 ? -8.686 -3.957 11.680 1.00 94.69 86 ALA A N 1
ATOM 669 C CA . ALA A 1 86 ? -7.671 -3.625 12.678 1.00 94.69 86 ALA A CA 1
ATOM 670 C C . ALA A 1 86 ? -7.137 -2.190 12.574 1.00 94.69 86 ALA A C 1
ATOM 672 O O . ALA A 1 86 ? -6.522 -1.728 13.526 1.00 94.69 86 ALA A O 1
ATOM 673 N N . VAL A 1 87 ? -7.357 -1.483 11.456 1.00 93.06 87 VAL A N 1
ATOM 674 C CA . VAL A 1 87 ? -6.861 -0.106 11.267 1.00 93.06 87 VAL A CA 1
ATOM 675 C C . VAL A 1 87 ? -8.013 0.895 11.238 1.00 93.06 87 VAL A C 1
ATOM 677 O O . VAL A 1 87 ? -8.070 1.773 12.095 1.00 93.06 87 VAL A O 1
ATOM 680 N N . LEU A 1 88 ? -8.977 0.743 10.318 1.00 91.25 88 LEU A N 1
ATOM 681 C CA . LEU A 1 88 ? -10.080 1.704 10.132 1.00 91.25 88 LEU A CA 1
ATOM 682 C C . LEU A 1 88 ? -10.808 2.139 11.422 1.00 91.25 88 LEU A C 1
ATOM 684 O O . LEU A 1 88 ? -11.076 3.338 11.540 1.00 91.25 88 LEU A O 1
ATOM 688 N N . PRO A 1 89 ? -11.107 1.253 12.398 1.00 91.00 89 PRO A N 1
ATOM 689 C CA . PRO A 1 89 ? -11.799 1.651 13.627 1.00 91.00 89 PRO A CA 1
ATOM 690 C C . PRO A 1 89 ? -11.059 2.699 14.469 1.00 91.00 89 PRO A C 1
ATOM 692 O O . PRO A 1 89 ? -11.688 3.385 15.270 1.00 91.00 89 PRO A O 1
ATOM 695 N N . HIS A 1 90 ? -9.741 2.824 14.302 1.00 87.88 90 HIS A N 1
ATOM 696 C CA . HIS A 1 90 ? -8.910 3.783 15.031 1.00 87.88 90 HIS A CA 1
ATOM 697 C C . HIS A 1 90 ? -8.768 5.128 14.307 1.00 87.88 90 HIS A C 1
ATOM 699 O O . HIS A 1 90 ? -8.426 6.123 14.937 1.00 87.88 90 HIS A O 1
ATOM 705 N N . VAL A 1 91 ? -9.037 5.159 12.998 1.00 79.00 91 VAL A N 1
ATOM 706 C CA . VAL A 1 91 ? -8.813 6.329 12.131 1.00 79.00 91 VAL A CA 1
ATOM 707 C C . VAL A 1 91 ? -10.119 7.077 11.850 1.00 79.00 91 VAL A C 1
ATOM 709 O O . VAL A 1 91 ? -10.123 8.285 11.633 1.00 79.00 91 VAL A O 1
ATOM 712 N N . GLN A 1 92 ? -11.259 6.382 11.876 1.00 68.94 92 GLN A N 1
A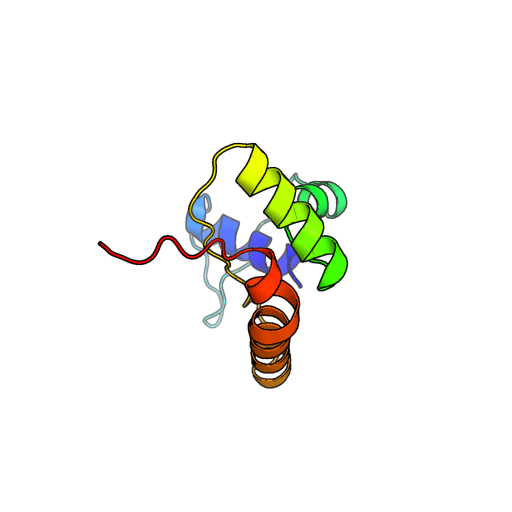TOM 713 C CA . GLN A 1 92 ? -12.560 7.006 11.655 1.00 68.94 92 GLN A CA 1
ATOM 714 C C . GLN A 1 92 ? -13.031 7.787 12.889 1.00 68.94 92 GLN A C 1
ATOM 716 O O . GLN A 1 92 ? -13.684 7.240 13.777 1.00 68.94 92 GLN A O 1
ATOM 721 N N . GLN A 1 93 ? -12.822 9.103 12.896 1.00 64.19 93 GLN A N 1
ATOM 722 C CA . GLN A 1 93 ? -13.779 9.991 13.554 1.00 64.19 93 GLN A CA 1
ATOM 723 C C . GLN A 1 93 ? -14.935 10.190 12.586 1.00 64.19 93 GLN A C 1
ATOM 725 O O . GLN A 1 93 ? -14.810 10.977 11.664 1.00 64.19 93 GLN A O 1
ATOM 730 N N . VAL A 1 94 ? -16.032 9.448 12.737 1.00 48.91 94 VAL A N 1
ATOM 731 C CA . VAL A 1 94 ? -17.230 9.642 11.906 1.00 48.91 94 VAL A CA 1
ATOM 732 C C . VAL A 1 94 ? -17.813 11.026 12.219 1.00 48.91 94 VAL A C 1
ATOM 734 O O . VAL A 1 94 ? -18.415 11.175 13.288 1.00 48.91 94 VAL A O 1
ATOM 737 N N . PRO A 1 95 ? -17.738 12.041 11.335 1.00 47.91 95 PRO A N 1
ATOM 738 C CA . PRO A 1 95 ? -18.690 13.127 11.420 1.00 47.91 95 PRO A CA 1
ATOM 739 C C . PRO A 1 95 ? -19.986 12.524 10.884 1.00 47.91 95 PRO A C 1
ATOM 741 O O . PRO A 1 95 ? -20.073 12.147 9.713 1.00 47.91 95 PRO A O 1
ATOM 744 N N . SER A 1 96 ? -20.985 12.354 11.751 1.00 41.91 96 SER A N 1
ATOM 745 C CA . SER A 1 96 ? -22.337 12.049 11.287 1.00 41.91 96 SER A CA 1
ATOM 746 C C . SER A 1 96 ? -22.680 13.076 10.216 1.00 41.91 96 SER A C 1
ATOM 748 O O . SER A 1 96 ? -22.694 14.270 10.515 1.00 41.91 96 SER A O 1
ATOM 750 N N . ALA A 1 97 ? -22.913 12.626 8.982 1.00 42.06 97 ALA A N 1
ATOM 751 C CA . ALA A 1 97 ? -23.448 13.489 7.943 1.00 42.06 97 ALA A CA 1
ATOM 752 C C . ALA A 1 97 ? -24.704 14.175 8.511 1.00 42.06 97 ALA A C 1
ATOM 754 O O . ALA A 1 97 ? -25.615 13.492 8.990 1.00 42.06 97 ALA A O 1
ATOM 755 N N . ALA A 1 98 ? -24.665 15.507 8.565 1.00 37.47 98 ALA A N 1
ATOM 756 C CA . ALA A 1 98 ? -25.781 16.365 8.946 1.00 37.47 98 ALA A CA 1
ATOM 757 C C . ALA A 1 98 ? -26.681 16.628 7.735 1.00 37.47 98 ALA A C 1
ATOM 759 O O . ALA A 1 98 ? -26.139 16.692 6.606 1.00 37.47 98 ALA A O 1
#

Sequence (98 aa):
MAHDYYSRFDNVFTGPGIVRQGAIEPLPRSQTIEELEENLVICQADEMVDRLAEYAEAGIDEVILSSNLGQPQGEHLEAMERFATAVLPHVQQVPSAA

Radius of gyration: 16.63 Å; Cα contacts (8 Å, |Δi|>4): 65; chains: 1; bounding box: 45×32×39 Å

Nearest PDB structures (foldseek):
  6erf-assembly3_E  TM=1.935E-01  e=7.394E+00  Homo sapiens

Secondary structure (DSSP, 8-state):
-HHHHHHHHHHHHTS---EETTEEPPPPPSS-HHHHHHHS----HHHHHHHHHHHHHTT---------SS--HHHHHHHHHHIIIIIHHHH-------